Protein AF-W6KB81-F1 (afdb_monomer)

pLDDT: mean 70.58, std 14.61, range [39.34, 90.56]

Foldseek 3Di:
DDDDDDDDDPDDDDPPPPPPPPPFDWDFDADPVRHTAWIATPVRWIWGWDADPVGDTAWIATSNFIKGKDKDWDPDDDDVVDDIDIDIDIDTDPD

Radius of gyration: 27.96 Å; Cα contacts (8 Å, |Δi|>4): 121; chains: 1; bounding box: 52×51×81 Å

Solvent-accessible surface area (backbone atoms only — not comparable to full-atom values): 6300 Å² total; per-residue (Å²): 133,91,85,87,81,90,81,94,77,93,74,79,92,71,78,88,66,67,75,77,66,78,74,77,48,73,47,77,41,60,48,99,87,69,47,74,32,34,41,35,40,68,89,67,47,34,38,38,43,42,65,50,99,84,72,48,69,41,35,43,22,53,69,78,49,67,29,40,46,47,80,43,68,56,91,65,83,76,50,94,95,53,86,80,56,71,48,75,48,78,52,58,84,86,128

Nearest PDB structures (foldseek):
  8qja-assembly1_A  TM=8.927E-01  e=2.933E-02  Advenella mimigardefordensis DPN7
  6fay-assembly1_A  TM=8.733E-01  e=1.393E-01  Mus musculus
  8r54-assembly1_A  TM=8.513E-01  e=1.393E-01  Mus musculus
  7ban-assembly1_A  TM=8.355E-01  e=1.393E-01  Homo sapiens
  8r51-assembly1_A  TM=5.460E-01  e=5.944E-01  Mus musculus

Mean predicted aligned error: 15.74 Å

Secondary structure (DSSP, 8-state):
--------------------------EEEE-TTS-EEEEE-TTS-EEEEEE-TTS-EEEEEETTEEEEEEEEE-SSPPPTT----EEEEEE----

Structure (mmCIF, N/CA/C/O backbone):
data_AF-W6KB81-F1
#
_entry.id   AF-W6KB81-F1
#
loop_
_atom_site.group_PDB
_atom_site.id
_atom_site.type_symbol
_atom_site.label_atom_id
_atom_site.label_alt_id
_atom_site.label_comp_id
_atom_site.label_asym_id
_atom_site.label_entity_id
_atom_site.label_seq_id
_atom_site.pdbx_PDB_ins_code
_atom_site.Cartn_x
_atom_site.Cartn_y
_atom_site.Cartn_z
_atom_site.occupancy
_atom_site.B_iso_or_equiv
_atom_site.auth_seq_id
_atom_site.auth_comp_id
_atom_site.auth_asym_id
_atom_site.auth_atom_id
_atom_site.pdbx_PDB_model_num
ATOM 1 N N . MET A 1 1 ? 23.231 -35.724 -59.636 1.00 41.59 1 MET A N 1
ATOM 2 C CA . MET A 1 1 ? 22.829 -34.988 -58.419 1.00 41.59 1 MET A CA 1
ATOM 3 C C . MET A 1 1 ? 21.841 -33.904 -58.821 1.00 41.59 1 MET A C 1
ATOM 5 O O . MET A 1 1 ? 22.048 -33.282 -59.850 1.00 41.59 1 MET A O 1
ATOM 9 N N . ILE A 1 2 ? 20.757 -33.768 -58.065 1.00 51.84 2 ILE A N 1
ATOM 10 C CA . ILE A 1 2 ? 19.580 -32.914 -58.300 1.00 51.84 2 ILE A CA 1
ATOM 11 C C . ILE A 1 2 ? 19.904 -31.470 -58.742 1.00 51.84 2 ILE A C 1
ATOM 13 O O . ILE A 1 2 ? 20.740 -30.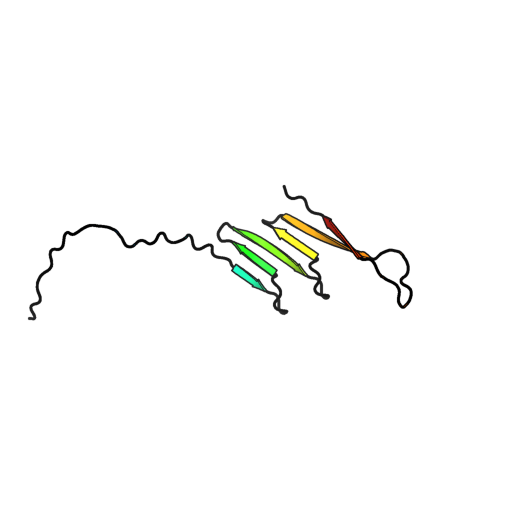802 -58.142 1.00 51.84 2 ILE A O 1
ATOM 17 N N . PHE A 1 3 ? 19.198 -31.013 -59.782 1.00 49.53 3 PHE A N 1
ATOM 18 C CA . PHE A 1 3 ? 19.082 -29.619 -60.226 1.00 49.53 3 PHE A CA 1
ATOM 19 C C . PHE A 1 3 ? 17.920 -28.930 -59.487 1.00 49.53 3 PHE A C 1
ATOM 21 O O . PHE A 1 3 ? 16.858 -29.535 -5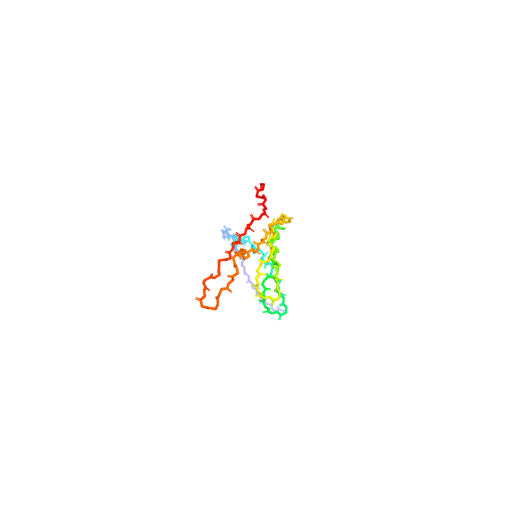9.364 1.00 49.53 3 PHE A O 1
ATOM 28 N N . CYS A 1 4 ? 18.058 -27.656 -59.102 1.00 42.12 4 CYS A N 1
ATOM 29 C CA . CYS A 1 4 ? 16.938 -26.703 -59.090 1.00 42.12 4 CYS A CA 1
ATOM 30 C C . CYS A 1 4 ? 17.478 -25.267 -59.139 1.00 42.12 4 CYS A C 1
ATOM 32 O O . CYS A 1 4 ? 18.436 -24.927 -58.449 1.00 42.12 4 CYS A O 1
ATOM 34 N N . ALA A 1 5 ? 16.905 -24.466 -60.027 1.00 43.88 5 ALA A N 1
ATOM 35 C CA . ALA A 1 5 ? 17.460 -23.228 -60.543 1.00 43.88 5 ALA A CA 1
ATOM 36 C C . ALA A 1 5 ? 16.664 -21.987 -60.098 1.00 43.88 5 ALA A C 1
ATOM 38 O O . ALA A 1 5 ? 15.517 -22.084 -59.675 1.00 43.88 5 ALA A O 1
ATOM 39 N N . THR A 1 6 ? 17.269 -20.826 -60.372 1.00 55.25 6 THR A N 1
ATOM 40 C CA . THR A 1 6 ? 16.670 -19.500 -60.633 1.00 55.25 6 THR A CA 1
ATOM 41 C C . THR A 1 6 ? 16.181 -18.635 -59.470 1.00 55.25 6 THR A C 1
ATOM 43 O O . THR A 1 6 ? 15.375 -19.048 -58.648 1.00 55.25 6 THR A O 1
ATOM 46 N N . GLY A 1 7 ? 16.593 -17.359 -59.511 1.00 41.84 7 GLY A N 1
ATOM 47 C CA . GLY A 1 7 ? 15.850 -16.275 -58.872 1.00 41.84 7 GLY A CA 1
ATOM 48 C C . GLY A 1 7 ? 16.667 -15.030 -58.538 1.00 41.84 7 GLY A C 1
ATOM 49 O O . GLY A 1 7 ? 16.840 -14.721 -57.367 1.00 41.84 7 GLY A O 1
ATOM 50 N N . LEU A 1 8 ? 17.145 -14.288 -59.543 1.00 46.03 8 LEU A N 1
ATOM 51 C CA . LEU A 1 8 ? 17.565 -12.897 -59.347 1.00 46.03 8 LEU A CA 1
ATOM 52 C C . LEU A 1 8 ? 16.286 -12.046 -59.229 1.00 46.03 8 LEU A C 1
ATOM 54 O O . LEU A 1 8 ? 15.579 -11.884 -60.219 1.00 46.03 8 LEU A O 1
ATOM 58 N N . TRP A 1 9 ? 15.963 -11.538 -58.040 1.00 39.34 9 TRP A N 1
ATOM 59 C CA . TRP A 1 9 ? 14.908 -10.538 -57.834 1.00 39.34 9 TRP A CA 1
ATOM 60 C C . TRP A 1 9 ? 15.509 -9.360 -57.068 1.00 39.34 9 TRP A C 1
ATOM 62 O O . TRP A 1 9 ? 15.625 -9.391 -55.847 1.00 39.34 9 TRP A O 1
ATOM 72 N N . VAL A 1 10 ? 15.912 -8.314 -57.791 1.00 46.47 10 VAL A N 1
ATOM 73 C CA . VAL A 1 10 ? 16.090 -6.986 -57.195 1.00 46.47 10 VAL A CA 1
ATOM 74 C C . VAL A 1 10 ? 14.787 -6.241 -57.437 1.00 46.47 10 VAL A C 1
ATOM 76 O O . VAL A 1 10 ? 14.526 -5.774 -58.541 1.00 46.47 10 VAL A O 1
ATOM 79 N N . GLY A 1 11 ? 13.944 -6.185 -56.411 1.00 39.81 11 GLY A N 1
ATOM 80 C CA . GLY A 1 11 ? 12.646 -5.532 -56.470 1.00 39.81 11 GLY A CA 1
ATOM 81 C C . GLY A 1 11 ? 12.274 -4.980 -55.107 1.00 39.81 11 GLY A C 1
ATOM 82 O O . GLY A 1 11 ? 11.731 -5.700 -54.284 1.00 39.81 11 GLY A O 1
ATOM 83 N N . LEU A 1 12 ? 12.586 -3.698 -54.921 1.00 49.69 12 LEU A N 1
ATOM 84 C CA . LEU A 1 12 ? 11.942 -2.772 -53.994 1.00 49.69 12 LEU A CA 1
ATOM 85 C C . LEU A 1 12 ? 11.924 -3.194 -52.516 1.00 49.69 12 LEU A C 1
ATOM 87 O O . LEU A 1 12 ? 11.027 -3.878 -52.030 1.00 49.69 12 LEU A O 1
ATOM 91 N N . GLY A 1 13 ? 12.913 -2.689 -51.779 1.00 50.78 13 GLY A N 1
ATOM 92 C CA . GLY A 1 13 ? 12.882 -2.709 -50.328 1.00 50.78 13 GLY A CA 1
ATOM 93 C C . GLY A 1 13 ? 11.632 -2.019 -49.786 1.00 50.78 13 GLY A C 1
ATOM 94 O O . GLY A 1 13 ? 11.368 -0.861 -50.085 1.00 50.78 13 GLY A O 1
ATOM 95 N N . LEU A 1 14 ? 10.925 -2.718 -48.913 1.00 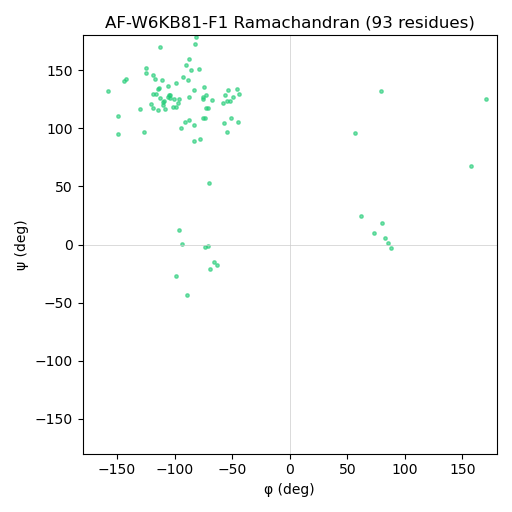48.53 14 LEU A N 1
ATOM 96 C CA . LEU A 1 14 ? 10.544 -2.150 -47.634 1.00 48.53 14 LEU A CA 1
ATOM 97 C C . LEU A 1 14 ? 10.475 -3.320 -46.664 1.00 48.53 14 LEU A C 1
ATOM 99 O O . LEU A 1 14 ? 9.645 -4.216 -46.804 1.00 48.53 14 LEU A O 1
ATOM 103 N N . ALA A 1 15 ? 11.427 -3.351 -45.736 1.00 47.88 15 ALA A N 1
ATOM 104 C CA . ALA A 1 15 ? 11.391 -4.277 -44.627 1.00 47.88 15 ALA A CA 1
ATOM 105 C C . ALA A 1 15 ? 10.001 -4.190 -43.990 1.00 47.88 15 ALA A C 1
ATOM 107 O O . ALA A 1 15 ? 9.543 -3.107 -43.626 1.00 47.88 15 ALA A O 1
ATOM 108 N N . THR A 1 16 ? 9.332 -5.330 -43.845 1.00 46.25 16 THR A N 1
ATOM 109 C CA . THR A 1 16 ? 8.161 -5.483 -42.982 1.00 46.25 16 THR A CA 1
ATOM 110 C C . THR A 1 16 ? 8.608 -5.406 -41.523 1.00 46.25 16 THR A C 1
ATOM 112 O O . THR A 1 16 ? 8.363 -6.304 -40.727 1.00 46.25 16 THR A O 1
ATOM 115 N N . THR A 1 17 ? 9.330 -4.354 -41.156 1.00 50.66 17 THR A N 1
ATOM 116 C CA . THR A 1 17 ? 9.428 -3.937 -39.773 1.00 50.66 17 THR A CA 1
ATOM 117 C C . THR A 1 17 ? 8.180 -3.110 -39.552 1.00 50.66 17 THR A C 1
ATOM 119 O O . THR A 1 17 ? 8.178 -1.895 -39.748 1.00 50.66 17 THR A O 1
ATOM 122 N N . ALA A 1 18 ? 7.094 -3.778 -39.149 1.00 51.59 18 ALA A N 1
ATOM 123 C CA . ALA A 1 18 ? 6.188 -3.104 -38.235 1.00 51.59 18 ALA A CA 1
ATOM 124 C C . ALA A 1 18 ? 7.094 -2.432 -37.189 1.00 51.59 18 ALA A C 1
ATOM 126 O O . ALA A 1 18 ? 8.020 -3.109 -36.713 1.00 51.59 18 ALA A O 1
ATOM 127 N N . PRO A 1 19 ? 6.944 -1.128 -36.885 1.00 51.53 19 PRO A N 1
ATOM 128 C CA . PRO A 1 19 ? 7.632 -0.609 -35.720 1.00 51.53 19 PRO A CA 1
ATOM 129 C C . PRO A 1 19 ? 7.241 -1.564 -34.602 1.00 51.53 19 PRO A C 1
ATOM 131 O O . PRO A 1 19 ? 6.050 -1.831 -34.428 1.00 51.53 19 PRO A O 1
ATOM 134 N N . ALA A 1 20 ? 8.232 -2.174 -33.948 1.00 57.38 20 ALA A N 1
ATOM 135 C CA . ALA A 1 20 ? 7.994 -2.840 -32.688 1.00 57.38 20 ALA A CA 1
ATOM 136 C C . ALA A 1 20 ? 7.352 -1.754 -31.834 1.00 57.38 20 ALA A C 1
ATOM 138 O O . ALA A 1 20 ? 8.032 -0.836 -31.381 1.00 57.38 20 ALA A O 1
ATOM 139 N N . SER A 1 21 ? 6.020 -1.762 -31.775 1.00 57.53 21 SER A N 1
ATOM 140 C CA . SER A 1 21 ? 5.240 -0.938 -30.878 1.00 57.53 21 SER A CA 1
ATOM 141 C C . SER A 1 21 ? 5.885 -1.212 -29.544 1.00 57.53 21 SER A C 1
ATOM 143 O O . SER A 1 21 ? 5.857 -2.373 -29.133 1.00 57.53 21 SER A O 1
ATOM 145 N N . ALA A 1 22 ? 6.601 -0.219 -29.005 1.00 60.16 22 ALA A N 1
ATOM 146 C CA . ALA A 1 22 ? 7.393 -0.360 -27.796 1.00 60.16 22 ALA A CA 1
ATOM 147 C C . ALA A 1 22 ? 6.515 -1.104 -26.795 1.00 60.16 22 ALA A C 1
ATOM 149 O O . ALA A 1 22 ? 5.472 -0.594 -26.387 1.00 60.16 22 ALA A O 1
ATOM 150 N N . ALA A 1 23 ? 6.824 -2.380 -26.578 1.00 60.75 23 ALA A N 1
ATOM 151 C CA . ALA A 1 23 ? 5.948 -3.248 -25.827 1.00 60.75 23 ALA A CA 1
ATOM 152 C C . ALA A 1 23 ? 6.190 -2.870 -24.376 1.00 60.75 23 ALA A C 1
ATOM 154 O O . ALA A 1 23 ? 7.121 -3.380 -23.754 1.00 60.75 23 ALA A O 1
ATOM 155 N N . THR A 1 24 ? 5.407 -1.912 -23.882 1.00 66.69 24 THR A N 1
ATOM 156 C CA . THR A 1 24 ? 5.424 -1.518 -22.480 1.00 66.69 24 THR A CA 1
ATOM 157 C C . THR A 1 24 ? 5.118 -2.768 -21.675 1.00 66.69 24 THR A C 1
ATOM 159 O O . THR A 1 24 ? 3.999 -3.286 -21.687 1.00 66.69 24 THR A O 1
ATOM 162 N N . THR A 1 25 ? 6.156 -3.326 -21.066 1.00 77.75 25 THR A N 1
ATOM 163 C CA . THR A 1 25 ? 6.066 -4.582 -20.333 1.00 77.75 25 THR A CA 1
ATOM 164 C C . THR A 1 25 ? 5.662 -4.238 -18.914 1.00 77.75 25 THR A C 1
ATOM 166 O O . THR A 1 25 ? 6.453 -3.690 -18.154 1.00 77.75 25 THR A O 1
ATOM 169 N N . LEU A 1 26 ? 4.412 -4.540 -18.569 1.00 84.50 26 LEU A N 1
ATOM 170 C CA . LEU A 1 26 ? 3.889 -4.357 -17.221 1.00 84.50 26 LEU A CA 1
ATOM 171 C C . LEU A 1 26 ? 3.979 -5.681 -16.465 1.00 84.50 26 LEU A C 1
ATOM 173 O O . LEU A 1 26 ? 3.458 -6.700 -16.920 1.00 84.50 26 LEU A O 1
ATOM 177 N N . SER A 1 27 ? 4.633 -5.669 -15.308 1.00 86.62 27 SER A N 1
ATOM 178 C CA . SER A 1 27 ? 4.661 -6.808 -14.389 1.00 86.62 27 SER A CA 1
ATOM 179 C C . SER A 1 27 ? 3.732 -6.543 -13.214 1.00 86.62 27 SER A C 1
ATOM 181 O O . SER A 1 27 ? 3.838 -5.501 -12.572 1.00 86.62 27 SER A O 1
ATOM 183 N N . TYR A 1 28 ? 2.847 -7.494 -12.922 1.00 87.62 28 TYR A N 1
ATOM 184 C CA . TYR A 1 28 ? 1.885 -7.410 -11.826 1.00 87.62 28 TYR A CA 1
ATOM 185 C C . TYR A 1 28 ? 2.197 -8.472 -10.778 1.00 87.62 28 TYR A C 1
ATOM 187 O O . TYR A 1 28 ? 2.404 -9.637 -11.119 1.00 87.62 28 TYR A O 1
ATOM 195 N N . THR A 1 29 ? 2.199 -8.086 -9.506 1.00 90.56 29 THR A N 1
ATOM 196 C CA . THR A 1 29 ? 2.286 -9.022 -8.381 1.00 90.56 29 THR A CA 1
ATOM 197 C C . THR A 1 29 ? 1.027 -8.940 -7.537 1.00 90.56 29 THR A C 1
ATOM 199 O O . THR A 1 29 ? 0.461 -7.862 -7.341 1.00 90.56 29 THR A O 1
ATOM 202 N N . TYR A 1 30 ? 0.588 -10.092 -7.041 1.00 87.75 30 TYR A N 1
ATOM 203 C CA . TYR A 1 30 ? -0.620 -10.223 -6.238 1.00 87.75 30 TYR A CA 1
ATOM 204 C C . TYR A 1 30 ? -0.294 -10.888 -4.905 1.00 87.75 30 TYR A C 1
ATOM 206 O O . TYR A 1 30 ? 0.661 -11.662 -4.820 1.00 87.75 30 TYR A O 1
ATOM 214 N N . ASP A 1 31 ? -1.075 -10.584 -3.875 1.00 87.44 31 ASP A N 1
ATOM 215 C CA . ASP A 1 31 ? -1.020 -11.316 -2.613 1.00 87.44 31 ASP A CA 1
ATOM 216 C C . ASP A 1 31 ? -1.829 -12.623 -2.674 1.00 87.44 31 ASP A C 1
ATOM 218 O O . ASP A 1 31 ? -2.453 -12.955 -3.684 1.00 87.44 31 ASP A O 1
ATOM 222 N N . GLU A 1 32 ? -1.820 -13.378 -1.574 1.00 83.94 32 GLU A N 1
ATOM 223 C CA . GLU A 1 32 ? -2.524 -14.663 -1.452 1.00 83.94 32 GLU A CA 1
ATOM 224 C C . GLU A 1 32 ? -4.052 -14.537 -1.588 1.00 83.94 32 GLU A C 1
ATOM 226 O O . GLU A 1 32 ? -4.732 -15.524 -1.865 1.00 83.94 32 GLU A O 1
ATOM 231 N N . LEU A 1 33 ? -4.591 -13.324 -1.429 1.00 87.44 33 LEU A N 1
ATOM 232 C CA . LEU A 1 33 ? -6.008 -13.002 -1.593 1.00 87.44 33 LEU A CA 1
ATOM 233 C C . LEU A 1 33 ? -6.332 -12.509 -3.015 1.00 87.44 33 LEU A C 1
ATOM 235 O O . LEU A 1 33 ? -7.485 -12.202 -3.312 1.00 87.44 33 LEU A O 1
ATOM 239 N N . GLY A 1 34 ? -5.338 -12.448 -3.908 1.00 83.81 34 GLY A N 1
ATOM 240 C CA . GLY A 1 34 ? -5.499 -12.009 -5.294 1.00 83.81 34 GLY A CA 1
ATOM 241 C C . GLY A 1 34 ? -5.534 -10.490 -5.472 1.00 83.81 34 GLY A C 1
ATOM 242 O O . GLY A 1 34 ? -5.989 -10.003 -6.508 1.00 83.81 34 GLY A O 1
ATOM 243 N N . ARG A 1 35 ? -5.064 -9.719 -4.489 1.00 85.44 35 ARG A N 1
ATOM 244 C CA . ARG A 1 35 ? -5.069 -8.249 -4.520 1.00 85.44 35 ARG A CA 1
ATOM 245 C C . ARG A 1 35 ? -3.757 -7.729 -5.080 1.00 85.44 35 ARG A C 1
ATOM 247 O O . ARG A 1 35 ? -2.703 -8.308 -4.840 1.00 85.44 35 ARG A O 1
ATOM 254 N N . LEU A 1 36 ? -3.814 -6.637 -5.838 1.00 88.44 36 LEU A N 1
ATOM 255 C CA . LEU A 1 36 ? -2.666 -6.099 -6.568 1.00 88.44 36 LEU A CA 1
ATOM 256 C C . LEU A 1 36 ? -1.654 -5.420 -5.633 1.00 88.44 36 LEU A C 1
ATOM 258 O O . LEU A 1 36 ? -1.891 -4.311 -5.163 1.00 88.44 36 LEU A O 1
ATOM 262 N N . VAL A 1 37 ? -0.491 -6.036 -5.435 1.00 89.88 37 VAL A N 1
ATOM 263 C CA . VAL A 1 37 ? 0.572 -5.530 -4.552 1.00 89.88 37 VAL A CA 1
ATOM 264 C C . VAL A 1 37 ? 1.530 -4.609 -5.297 1.00 89.88 37 VAL A C 1
ATOM 266 O O . VAL A 1 37 ? 1.896 -3.558 -4.775 1.00 89.88 37 VAL A O 1
ATOM 269 N N . THR A 1 38 ? 1.951 -4.957 -6.515 1.00 88.00 38 THR A N 1
ATOM 270 C CA . THR A 1 38 ? 2.909 -4.139 -7.275 1.00 88.00 38 THR A CA 1
ATOM 271 C C . THR A 1 38 ? 2.613 -4.150 -8.767 1.00 88.00 38 THR A C 1
ATOM 273 O O . THR A 1 38 ? 2.270 -5.186 -9.331 1.00 88.00 38 THR A O 1
ATOM 276 N N . VAL A 1 39 ? 2.775 -2.992 -9.405 1.00 89.12 39 VAL A N 1
ATOM 277 C CA . VAL A 1 39 ? 2.826 -2.824 -10.860 1.00 89.12 39 VAL A CA 1
ATOM 278 C C . VAL A 1 39 ? 4.183 -2.246 -11.219 1.00 89.12 39 VAL A C 1
ATOM 280 O O . VAL A 1 39 ? 4.484 -1.127 -10.818 1.00 89.12 39 VAL A O 1
ATOM 283 N N . THR A 1 40 ? 4.983 -2.968 -11.990 1.00 87.38 40 THR A N 1
ATOM 284 C CA . THR A 1 40 ? 6.274 -2.481 -12.491 1.00 87.38 40 THR A CA 1
ATOM 285 C C . THR A 1 40 ? 6.169 -2.226 -13.984 1.00 87.38 40 THR A C 1
ATOM 287 O O . THR A 1 40 ? 5.802 -3.131 -14.732 1.00 87.38 40 THR A O 1
ATOM 290 N N . HIS A 1 41 ? 6.480 -1.005 -14.402 1.00 84.00 41 HIS A N 1
ATOM 291 C CA . HIS A 1 41 ? 6.546 -0.594 -15.800 1.00 84.00 41 HIS A CA 1
ATOM 292 C C . HIS A 1 41 ? 7.944 -0.858 -16.378 1.00 84.00 41 HIS A C 1
ATOM 294 O O . HIS A 1 41 ? 8.919 -0.994 -15.634 1.00 84.00 41 HIS A O 1
ATOM 300 N N . ASP A 1 42 ? 8.058 -0.929 -17.706 1.00 81.12 42 ASP A N 1
ATOM 301 C CA . ASP A 1 42 ? 9.345 -1.156 -18.378 1.00 81.12 42 ASP A CA 1
ATOM 302 C C . ASP A 1 42 ? 10.302 0.039 -18.264 1.00 81.12 42 ASP A C 1
ATOM 304 O O . ASP A 1 42 ? 11.516 -0.136 -18.343 1.00 81.12 42 ASP A O 1
ATOM 308 N N . ASP A 1 43 ? 9.762 1.231 -18.000 1.00 78.38 43 ASP A N 1
ATOM 309 C CA . ASP A 1 43 ? 10.517 2.452 -17.705 1.00 78.38 43 ASP A CA 1
ATOM 310 C C . ASP A 1 43 ? 11.152 2.448 -16.295 1.00 78.38 43 ASP A C 1
ATOM 312 O O . ASP A 1 43 ? 11.868 3.381 -15.932 1.00 78.38 43 ASP A O 1
ATOM 316 N N . GLY A 1 44 ? 10.912 1.394 -15.503 1.00 73.62 44 GLY A N 1
ATOM 317 C CA . GLY A 1 44 ? 11.381 1.248 -14.125 1.00 73.62 44 GLY A CA 1
ATOM 318 C C . GLY A 1 44 ? 10.445 1.850 -13.073 1.00 73.62 44 GLY A C 1
ATOM 319 O O . GLY A 1 44 ? 10.698 1.691 -11.876 1.00 73.62 44 GLY A O 1
ATOM 320 N N . THR A 1 45 ? 9.346 2.495 -13.476 1.00 81.19 45 THR A N 1
ATOM 321 C CA . THR A 1 45 ? 8.352 3.041 -12.552 1.00 81.19 45 THR A CA 1
ATOM 322 C C . THR A 1 45 ? 7.569 1.908 -11.892 1.00 81.19 45 THR A C 1
ATOM 324 O O . THR A 1 45 ? 6.833 1.161 -12.543 1.00 81.19 45 THR A O 1
ATOM 327 N N . ALA A 1 46 ? 7.684 1.797 -10.569 1.00 82.88 46 ALA A N 1
ATOM 328 C CA . ALA A 1 46 ? 6.917 0.844 -9.777 1.00 82.88 46 ALA A CA 1
ATOM 329 C C . ALA A 1 46 ? 5.806 1.542 -8.984 1.00 82.88 46 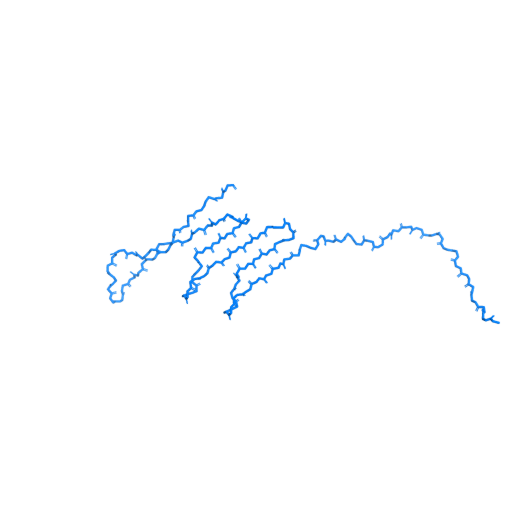ALA A C 1
ATOM 331 O O . ALA A 1 46 ? 6.024 2.586 -8.366 1.00 82.88 46 ALA A O 1
ATOM 332 N N . ILE A 1 47 ? 4.620 0.941 -8.988 1.00 86.00 47 ILE A N 1
ATOM 333 C CA . ILE A 1 47 ? 3.491 1.310 -8.144 1.00 86.00 47 ILE A CA 1
ATOM 334 C C . ILE A 1 47 ? 3.291 0.195 -7.124 1.00 86.00 47 ILE A C 1
ATOM 336 O O . ILE A 1 47 ? 3.010 -0.930 -7.523 1.00 86.00 47 ILE A O 1
ATOM 340 N N . THR A 1 48 ? 3.380 0.490 -5.831 1.00 86.31 48 THR A N 1
ATOM 341 C CA . THR A 1 48 ? 3.194 -0.493 -4.752 1.00 86.31 48 THR A CA 1
ATOM 342 C C . THR A 1 48 ? 1.975 -0.135 -3.914 1.00 86.31 48 THR A C 1
ATOM 344 O O . THR A 1 48 ? 1.865 0.997 -3.451 1.00 86.31 48 THR A O 1
ATOM 347 N N . ASN A 1 49 ? 1.075 -1.087 -3.679 1.00 86.62 49 ASN A N 1
ATOM 348 C CA . ASN A 1 49 ? -0.067 -0.933 -2.779 1.00 86.62 49 ASN A CA 1
ATOM 349 C C . ASN A 1 49 ? 0.124 -1.821 -1.544 1.00 86.62 49 ASN A C 1
ATOM 351 O O . ASN A 1 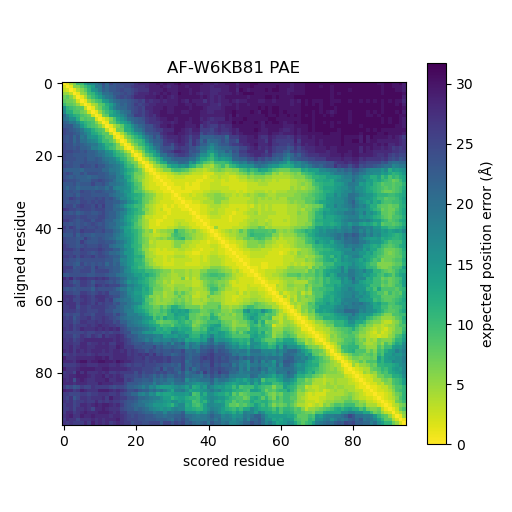49 ? 0.567 -2.963 -1.665 1.00 86.62 49 ASN A O 1
ATOM 355 N N . THR A 1 50 ? -0.263 -1.328 -0.368 1.00 83.69 50 THR A N 1
ATOM 356 C CA . THR A 1 50 ? -0.427 -2.171 0.826 1.00 83.69 50 THR A CA 1
ATOM 357 C C . THR A 1 50 ? -1.863 -2.137 1.308 1.00 83.69 50 THR A C 1
ATOM 359 O O . THR A 1 50 ? -2.535 -1.107 1.223 1.00 83.69 50 THR A O 1
ATOM 362 N N . TYR A 1 51 ? -2.311 -3.265 1.843 1.00 83.12 51 TYR A N 1
ATOM 363 C CA . TYR A 1 51 ? -3.671 -3.464 2.320 1.00 83.12 51 TYR A CA 1
ATOM 364 C C . TYR A 1 51 ? -3.651 -3.913 3.775 1.00 83.12 51 TYR A C 1
ATOM 366 O O . TYR A 1 51 ? -2.725 -4.604 4.205 1.00 83.12 51 TYR A O 1
ATOM 374 N N . ASP A 1 52 ? -4.671 -3.523 4.528 1.00 81.19 52 ASP A N 1
ATOM 375 C CA . ASP A 1 52 ? -4.933 -4.076 5.849 1.00 81.19 52 ASP A CA 1
ATOM 376 C C . ASP A 1 52 ? -5.694 -5.427 5.751 1.00 81.19 52 ASP A C 1
ATOM 378 O O . ASP A 1 52 ? -6.108 -5.854 4.660 1.00 81.19 52 ASP A O 1
ATOM 382 N N . PRO A 1 53 ? -5.870 -6.146 6.877 1.00 77.75 53 PRO A N 1
ATOM 383 C CA . PRO A 1 53 ? -6.636 -7.394 6.918 1.00 77.75 53 PRO A CA 1
ATOM 384 C C . PRO A 1 53 ? -8.138 -7.231 6.634 1.00 77.75 53 PRO A C 1
ATOM 386 O O . PRO A 1 53 ? -8.816 -8.227 6.405 1.00 77.75 53 PRO A O 1
ATOM 389 N N . ALA A 1 54 ? -8.659 -6.002 6.678 1.00 80.44 54 ALA A N 1
ATOM 390 C CA . ALA A 1 54 ? -10.049 -5.656 6.391 1.00 80.44 54 ALA A CA 1
ATOM 391 C C . ALA A 1 54 ? -10.249 -5.174 4.938 1.00 80.44 54 ALA A C 1
ATOM 393 O O . ALA A 1 54 ? -11.312 -4.656 4.608 1.00 80.44 54 ALA A O 1
ATOM 394 N N . ASP A 1 55 ? -9.246 -5.379 4.079 1.00 79.88 55 ASP A N 1
ATOM 395 C CA . ASP A 1 55 ? -9.227 -5.023 2.658 1.00 79.88 55 ASP A CA 1
ATOM 396 C C . ASP A 1 55 ? -9.087 -3.531 2.326 1.00 79.88 55 ASP A C 1
ATOM 398 O O . ASP A 1 55 ? -9.166 -3.126 1.166 1.00 79.88 55 ASP A O 1
ATOM 402 N N . ASN A 1 56 ? -8.786 -2.686 3.310 1.00 78.50 56 ASN A N 1
ATOM 403 C CA . ASN A 1 56 ? -8.571 -1.269 3.053 1.00 78.50 56 ASN A CA 1
ATOM 404 C C . ASN A 1 56 ? -7.138 -1.019 2.586 1.00 78.50 56 ASN A C 1
ATOM 406 O O . ASN A 1 56 ? -6.168 -1.467 3.203 1.00 78.50 56 ASN A O 1
ATOM 410 N N . ARG A 1 57 ? -6.985 -0.241 1.509 1.00 81.88 57 ARG A N 1
ATOM 411 C CA . ARG A 1 57 ? -5.666 0.191 1.035 1.00 81.88 57 ARG A CA 1
ATOM 412 C C . ARG A 1 57 ? -5.082 1.249 1.976 1.00 81.88 57 ARG A C 1
ATOM 414 O O . ARG A 1 57 ? -5.622 2.347 2.079 1.00 81.88 57 ARG A O 1
ATOM 421 N N . THR A 1 58 ? -3.950 0.939 2.599 1.00 81.19 58 THR A N 1
ATOM 422 C CA . THR A 1 58 ? -3.276 1.786 3.599 1.00 81.19 58 THR A CA 1
ATOM 423 C C . THR A 1 58 ? -2.124 2.609 3.025 1.00 81.19 58 THR A C 1
ATOM 425 O O . THR A 1 58 ? -1.834 3.699 3.521 1.00 81.19 58 THR A O 1
ATOM 428 N N . LEU A 1 59 ? -1.494 2.137 1.946 1.00 77.81 59 LEU A N 1
ATOM 429 C CA . LEU A 1 59 ? -0.376 2.819 1.290 1.00 77.81 59 LEU A CA 1
ATOM 430 C C . LEU A 1 59 ? -0.466 2.653 -0.224 1.00 77.81 59 LEU A C 1
ATOM 432 O O . LEU A 1 59 ? -0.820 1.586 -0.727 1.00 77.81 59 LEU A O 1
ATOM 436 N N . LEU A 1 60 ? -0.108 3.713 -0.942 1.00 81.81 60 LEU A N 1
ATOM 437 C CA . LEU A 1 60 ? 0.167 3.693 -2.375 1.00 81.81 60 LEU A CA 1
ATOM 438 C C . LEU A 1 60 ? 1.514 4.379 -2.601 1.00 81.81 60 LEU A C 1
ATOM 440 O O . LEU A 1 60 ? 1.636 5.567 -2.335 1.00 81.81 60 LEU A O 1
ATOM 444 N N . SER A 1 61 ? 2.512 3.666 -3.102 1.00 79.19 61 SER A N 1
ATOM 445 C CA . SER A 1 61 ? 3.801 4.232 -3.499 1.00 79.19 61 SER A CA 1
ATOM 446 C C . SER A 1 61 ? 3.878 4.298 -5.015 1.00 79.19 61 SER A C 1
ATOM 448 O O . SER A 1 61 ? 3.618 3.287 -5.656 1.00 79.19 61 SER A O 1
ATOM 450 N N . VAL A 1 62 ? 4.213 5.451 -5.593 1.00 79.31 62 VAL A N 1
ATOM 451 C CA . VAL A 1 62 ? 4.404 5.620 -7.046 1.00 79.31 62 VAL A CA 1
ATOM 452 C C . VAL A 1 62 ? 5.831 6.092 -7.281 1.00 79.31 62 VAL A C 1
ATOM 454 O O . VAL A 1 62 ? 6.233 7.113 -6.731 1.00 79.31 62 VAL A O 1
ATOM 457 N N . GLY A 1 63 ? 6.624 5.336 -8.042 1.00 74.38 63 GLY A N 1
ATOM 458 C CA . GLY A 1 63 ? 8.030 5.674 -8.297 1.00 74.38 63 GLY A CA 1
ATOM 459 C C . GLY A 1 63 ? 8.890 5.711 -7.027 1.00 74.38 63 GLY A C 1
ATOM 460 O O . GLY A 1 63 ? 9.891 6.416 -6.978 1.00 74.38 63 GLY A O 1
ATOM 461 N N . GLY A 1 64 ? 8.480 4.991 -5.977 1.00 67.56 64 GLY A N 1
ATOM 462 C CA . GLY A 1 64 ? 9.140 5.013 -4.671 1.00 67.56 64 GLY A CA 1
ATOM 463 C C . GLY A 1 64 ? 8.695 6.145 -3.739 1.00 67.56 64 GLY A C 1
ATOM 464 O O . GLY A 1 64 ? 9.193 6.201 -2.618 1.00 67.56 64 GLY A O 1
ATOM 465 N N . MET A 1 65 ? 7.752 7.002 -4.148 1.00 69.94 65 MET A N 1
ATOM 466 C CA . MET A 1 65 ? 7.171 8.045 -3.297 1.00 69.94 65 MET A CA 1
ATOM 467 C C . MET A 1 65 ? 5.925 7.506 -2.567 1.00 69.94 65 MET A C 1
ATOM 469 O O . MET A 1 65 ? 4.883 7.331 -3.208 1.00 69.94 65 MET A O 1
ATOM 473 N N . PRO A 1 66 ? 5.987 7.216 -1.251 1.00 66.31 66 PRO A N 1
ATOM 474 C CA . PRO A 1 66 ? 4.851 6.672 -0.518 1.00 66.31 66 PRO A CA 1
ATOM 475 C C . PRO A 1 66 ? 3.802 7.753 -0.233 1.00 66.31 66 PRO A C 1
ATOM 477 O O . PRO A 1 66 ? 4.071 8.766 0.410 1.00 66.31 66 PRO A O 1
ATOM 480 N N . THR A 1 67 ? 2.568 7.492 -0.646 1.00 72.75 67 THR A N 1
ATOM 481 C CA . THR A 1 67 ? 1.370 8.206 -0.200 1.00 72.75 67 THR A CA 1
ATOM 482 C C . THR A 1 67 ? 0.657 7.358 0.848 1.00 72.75 67 THR A C 1
ATOM 484 O O . THR A 1 67 ? 0.367 6.178 0.634 1.00 72.75 67 THR A O 1
ATOM 487 N N . HIS A 1 68 ? 0.415 7.958 2.009 1.00 67.31 68 HIS A N 1
ATOM 488 C CA . HIS A 1 68 ? -0.203 7.308 3.157 1.00 67.31 68 HIS A CA 1
ATOM 489 C C . HIS A 1 68 ? -1.690 7.653 3.205 1.00 67.31 68 HIS A C 1
ATOM 491 O O . HIS A 1 68 ? -2.072 8.806 2.982 1.00 67.31 68 HIS A O 1
ATOM 497 N N . PHE A 1 69 ? -2.524 6.668 3.533 1.00 72.25 69 PHE A N 1
ATOM 498 C CA . PHE A 1 69 ? -3.944 6.875 3.800 1.00 72.25 69 PHE A CA 1
ATOM 499 C C . PHE A 1 69 ? -4.219 6.606 5.276 1.00 72.25 69 PHE A C 1
ATOM 501 O O . PHE A 1 69 ? -3.891 5.536 5.787 1.00 72.25 69 PHE A O 1
ATOM 508 N N . THR A 1 70 ? -4.832 7.566 5.963 1.00 69.50 70 THR A N 1
ATOM 509 C CA . THR A 1 70 ? -5.337 7.377 7.324 1.00 69.50 70 THR A CA 1
ATOM 510 C C . THR A 1 70 ? -6.856 7.458 7.320 1.00 69.50 70 THR A C 1
ATOM 512 O O . THR A 1 70 ? -7.447 8.334 6.687 1.00 69.50 70 THR A O 1
ATOM 515 N N . VAL A 1 71 ? -7.494 6.517 8.014 1.00 71.94 71 VAL A N 1
ATOM 516 C CA . VAL A 1 71 ? -8.944 6.499 8.220 1.00 71.94 71 VAL A CA 1
ATOM 517 C C . VAL A 1 71 ? -9.201 6.809 9.687 1.00 71.94 71 VAL A C 1
ATOM 519 O O . VAL A 1 71 ? -8.693 6.118 10.569 1.00 71.94 71 VAL A O 1
ATOM 522 N N . SER A 1 72 ? -9.976 7.853 9.952 1.00 74.62 72 SER A N 1
ATOM 523 C CA . SER A 1 72 ? -10.402 8.235 11.297 1.00 74.62 72 SER A CA 1
ATOM 524 C C . SER A 1 72 ? -11.921 8.168 11.374 1.00 74.62 72 SER A C 1
ATOM 526 O O . SER A 1 72 ?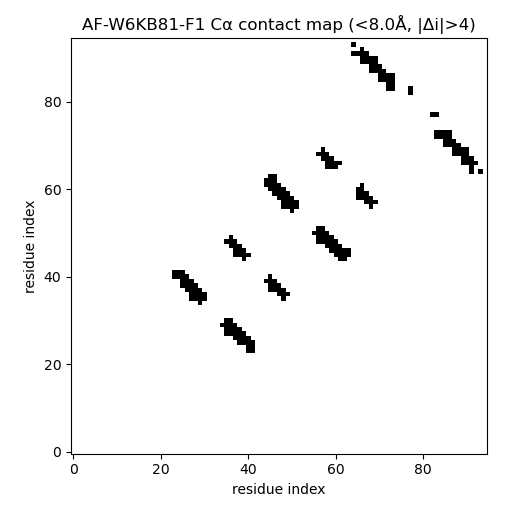 -12.609 8.720 10.517 1.00 74.62 72 SER A O 1
ATOM 528 N N . ALA A 1 73 ? -12.454 7.483 12.383 1.00 69.00 73 ALA A N 1
ATOM 529 C CA . ALA A 1 73 ? -13.883 7.518 12.674 1.00 69.00 73 ALA A CA 1
ATOM 530 C C . ALA A 1 73 ? -14.236 8.812 13.422 1.00 69.00 73 ALA A C 1
ATOM 532 O O . ALA A 1 73 ? -13.404 9.358 14.148 1.00 69.00 73 ALA A O 1
ATOM 533 N N . SER A 1 74 ? -15.466 9.295 13.246 1.00 68.81 74 SER A N 1
ATOM 534 C CA . SER A 1 74 ? -16.012 10.404 14.032 1.00 68.81 74 SER A CA 1
ATOM 535 C C . SER A 1 74 ? -15.887 10.110 15.531 1.00 68.81 74 SER A C 1
ATOM 537 O O . SER A 1 74 ? -16.267 9.030 15.978 1.00 68.81 74 SER A O 1
ATOM 539 N N . GLU A 1 75 ? -15.396 11.070 16.321 1.00 67.12 75 GLU A N 1
ATOM 540 C CA . GLU A 1 75 ? -15.210 10.909 17.777 1.00 67.12 75 GLU A CA 1
ATOM 541 C C . GLU A 1 75 ? -16.530 10.879 18.570 1.00 67.12 75 GLU A C 1
ATOM 543 O O . GLU A 1 75 ? -16.543 10.728 19.791 1.00 67.12 75 GLU A O 1
ATOM 548 N N . THR A 1 76 ? -17.667 11.024 17.891 1.00 65.12 76 THR A N 1
ATOM 549 C CA . THR A 1 76 ? -18.987 10.901 18.506 1.00 65.12 76 THR A CA 1
ATOM 550 C C . THR A 1 76 ? -19.314 9.427 18.762 1.00 65.12 76 THR A C 1
ATOM 552 O O . THR A 1 76 ? -19.275 8.642 17.811 1.00 65.12 76 THR A O 1
ATOM 555 N N . PRO A 1 77 ? -19.688 9.029 19.993 1.00 64.38 77 PRO A N 1
ATOM 556 C CA . PRO A 1 77 ? -20.088 7.655 20.272 1.00 64.38 77 PRO A CA 1
ATOM 557 C C . PRO A 1 77 ? -21.271 7.269 19.380 1.00 64.38 77 PRO A C 1
ATOM 559 O O . PRO A 1 77 ? -22.311 7.928 19.391 1.00 64.38 77 PRO A O 1
ATOM 562 N N . ALA A 1 78 ? -21.092 6.212 18.589 1.00 65.75 78 ALA A N 1
ATOM 563 C CA . ALA A 1 78 ? -22.143 5.682 17.737 1.00 65.75 78 ALA A CA 1
ATOM 564 C C . ALA A 1 78 ? -23.256 5.085 18.614 1.00 65.75 78 ALA A C 1
ATOM 566 O O . ALA A 1 78 ? -23.000 4.228 19.461 1.00 65.75 78 ALA A O 1
ATOM 567 N N . VAL A 1 79 ? -24.487 5.554 18.424 1.00 78.94 79 VAL A N 1
ATOM 568 C CA . VAL A 1 79 ? -25.701 4.944 18.989 1.00 78.94 79 VAL A CA 1
ATOM 569 C C . VAL A 1 79 ? -26.190 3.841 18.049 1.00 78.94 79 VAL A C 1
ATOM 571 O O . VAL A 1 79 ? -25.992 3.942 16.838 1.00 78.94 79 VAL A O 1
ATOM 574 N N . GLU A 1 80 ? -26.837 2.794 18.573 1.00 77.06 80 GLU A N 1
ATOM 575 C CA . GLU A 1 80 ? -27.465 1.772 17.720 1.00 77.06 80 GLU A CA 1
ATOM 576 C C . GLU A 1 80 ? -28.444 2.427 16.733 1.00 77.06 80 GLU A C 1
ATOM 578 O O . GLU A 1 80 ? -29.355 3.152 17.132 1.00 77.06 80 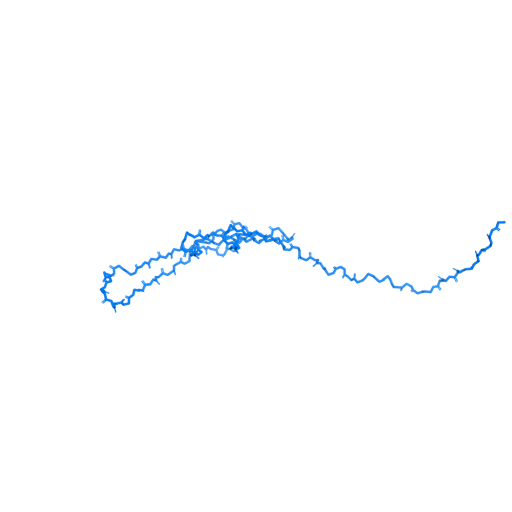GLU A O 1
ATOM 583 N N . GLY A 1 81 ? -28.231 2.188 15.436 1.00 80.00 81 GLY A N 1
ATOM 584 C CA . GLY A 1 81 ? -29.004 2.805 14.353 1.00 80.00 81 GLY A CA 1
ATOM 585 C C . GLY A 1 81 ? -28.558 4.215 13.939 1.00 80.00 81 GLY A C 1
ATOM 586 O O . GLY A 1 81 ? -29.237 4.826 13.120 1.00 80.00 81 GLY A O 1
ATOM 587 N N . GLY A 1 82 ? -27.454 4.737 14.484 1.00 76.94 82 GLY A N 1
ATOM 588 C CA . GLY A 1 82 ? -26.863 6.017 14.084 1.00 76.94 82 GLY A CA 1
ATOM 589 C C . GLY A 1 82 ? -25.832 5.894 12.958 1.00 76.94 82 GLY A C 1
ATOM 590 O O . GLY A 1 82 ? -25.188 4.858 12.792 1.00 76.94 82 GLY A O 1
ATOM 591 N N . ASP A 1 83 ? -25.648 6.977 12.202 1.00 74.25 83 ASP A N 1
ATOM 592 C CA . ASP A 1 83 ? -24.629 7.064 11.158 1.00 74.25 83 ASP A CA 1
ATOM 593 C C . ASP A 1 83 ? -23.225 7.238 11.754 1.00 74.25 83 ASP A C 1
ATOM 595 O O . ASP A 1 83 ? -22.998 8.057 12.648 1.00 74.25 83 ASP A O 1
ATOM 599 N N . VAL A 1 84 ? -22.258 6.492 11.217 1.00 78.50 84 VAL A N 1
ATOM 600 C CA . VAL A 1 84 ? -20.837 6.654 11.538 1.00 78.50 84 VAL A CA 1
ATOM 601 C C . VAL A 1 84 ? -20.138 7.275 10.341 1.00 78.50 84 VAL A C 1
ATOM 603 O O . VAL A 1 84 ? -20.053 6.673 9.272 1.00 78.50 84 VAL A O 1
ATOM 606 N N . THR A 1 85 ? -19.605 8.479 10.528 1.00 79.00 85 THR 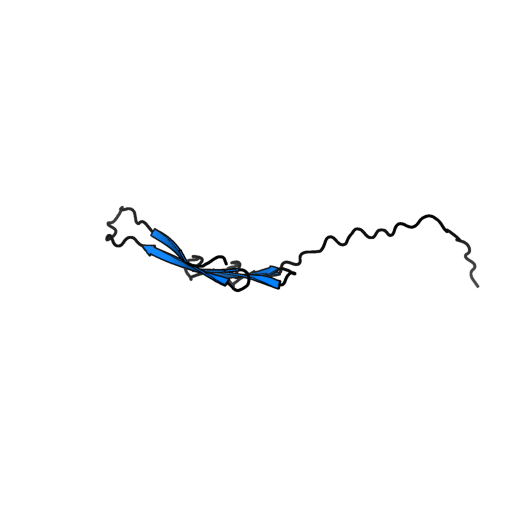A N 1
ATOM 607 C CA . THR A 1 85 ? -18.796 9.144 9.505 1.00 79.00 85 THR A CA 1
ATOM 608 C C . THR A 1 85 ? -17.341 8.717 9.641 1.00 79.00 85 THR A C 1
ATOM 610 O O . THR A 1 85 ? -16.743 8.862 10.709 1.00 79.00 85 THR A O 1
ATOM 613 N N . PHE A 1 86 ? -16.759 8.236 8.546 1.00 78.75 86 PHE A N 1
ATOM 614 C CA . PHE A 1 86 ? -15.327 7.981 8.432 1.00 78.75 86 PHE A CA 1
ATOM 615 C C . PHE A 1 86 ? -14.688 9.080 7.587 1.00 78.75 86 PHE A C 1
ATOM 617 O O . PHE A 1 86 ? -15.103 9.327 6.454 1.00 78.75 86 PHE A O 1
ATOM 624 N N . THR A 1 87 ? -13.663 9.726 8.127 1.00 77.81 87 THR A N 1
ATOM 625 C CA . THR A 1 87 ? -12.845 10.696 7.402 1.00 77.81 87 THR A CA 1
ATOM 626 C C . THR A 1 87 ? -11.591 9.996 6.903 1.00 77.81 87 THR A C 1
ATOM 628 O O . THR A 1 87 ? -10.813 9.463 7.695 1.00 77.81 87 THR A O 1
ATOM 631 N N . VAL A 1 88 ? -11.379 10.012 5.587 1.00 78.88 88 VAL A N 1
ATOM 632 C CA . VAL A 1 88 ? -10.165 9.479 4.959 1.00 78.88 88 VAL A CA 1
ATOM 633 C C . VAL A 1 88 ? -9.247 10.642 4.606 1.00 78.88 88 VAL A C 1
ATOM 635 O O . VAL A 1 88 ? -9.606 11.494 3.794 1.00 78.88 88 VAL A O 1
ATOM 638 N N . THR A 1 89 ? -8.056 10.675 5.198 1.00 80.44 89 THR A N 1
ATOM 639 C CA . THR A 1 89 ? -7.025 11.673 4.891 1.00 80.44 89 THR A CA 1
ATOM 640 C C . THR A 1 89 ? -5.918 11.018 4.070 1.00 80.44 89 THR A C 1
ATOM 642 O O . THR A 1 89 ? -5.371 9.989 4.463 1.00 80.44 89 THR A O 1
ATOM 645 N N . ARG A 1 90 ? -5.578 11.610 2.918 1.00 77.44 90 ARG A N 1
ATOM 646 C CA . ARG A 1 90 ? -4.408 11.216 2.119 1.00 77.44 90 ARG A CA 1
ATOM 647 C C . ARG A 1 90 ? -3.264 12.176 2.416 1.00 77.44 90 ARG A C 1
ATOM 649 O O . ARG A 1 90 ? -3.367 13.354 2.083 1.00 77.44 90 ARG A O 1
ATOM 656 N N . THR A 1 91 ? -2.166 11.658 2.947 1.00 69.62 91 THR A N 1
ATOM 657 C CA . THR A 1 91 ? -0.949 12.431 3.206 1.00 69.62 91 THR A CA 1
ATOM 658 C C . THR A 1 91 ? 0.172 11.918 2.312 1.00 69.62 91 THR A C 1
ATOM 660 O O . THR A 1 91 ? 0.597 10.768 2.418 1.00 69.62 91 THR A O 1
ATOM 663 N N . GLY A 1 92 ? 0.641 12.767 1.404 1.00 64.12 92 GLY A N 1
ATOM 664 C CA . GLY A 1 92 ? 1.753 12.474 0.508 1.00 64.12 92 GLY A CA 1
ATOM 665 C C . GLY A 1 92 ? 1.881 13.559 -0.551 1.00 64.12 92 GLY A C 1
ATOM 666 O O . GLY A 1 92 ? 0.903 13.870 -1.238 1.00 64.12 92 GLY A O 1
ATOM 667 N N . ASP A 1 93 ? 3.069 14.143 -0.649 1.00 53.59 9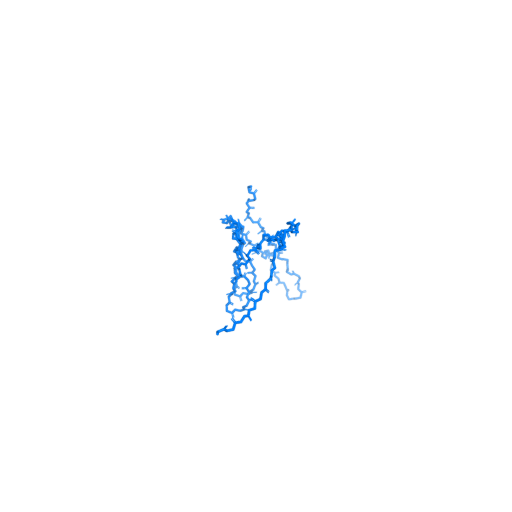3 ASP A N 1
ATOM 668 C CA . ASP A 1 93 ? 3.413 15.111 -1.681 1.00 53.59 93 ASP A CA 1
ATOM 669 C C . ASP A 1 93 ? 3.578 14.397 -3.026 1.00 53.59 93 ASP A C 1
ATOM 671 O O . ASP A 1 93 ? 4.318 13.419 -3.141 1.00 53.59 93 ASP A O 1
ATOM 675 N N . ILE A 1 94 ? 2.892 14.902 -4.053 1.00 53.62 94 ILE A N 1
ATOM 676 C CA . ILE A 1 94 ? 3.351 14.718 -5.429 1.00 53.62 94 ILE A CA 1
ATOM 677 C C . ILE A 1 94 ? 4.387 15.825 -5.648 1.00 53.62 94 ILE A C 1
ATOM 679 O O . ILE A 1 94 ? 4.026 16.998 -5.707 1.00 53.62 94 ILE A O 1
ATOM 683 N N . SER A 1 95 ? 5.677 15.493 -5.612 1.00 50.72 95 SER A N 1
ATOM 684 C CA . SER A 1 95 ? 6.697 16.420 -6.126 1.00 50.72 95 SER A CA 1
ATOM 685 C C . SER A 1 95 ? 6.713 16.388 -7.644 1.00 50.72 95 SER A C 1
ATOM 687 O O . SER A 1 95 ? 6.559 15.278 -8.199 1.00 50.72 95 SER A O 1
#

Sequence (95 aa):
MIFCATGLWVGLGLATTAPASAATTLSYTYDELGRLVTVTHDDGTAITNTYDPADNRTLLSVGGMPTHFTVSASETPAVEGGDVTFTVTRTGDIS